Protein AF-A0A0K1EQZ9-F1 (afdb_monomer)

Nearest PDB structures (foldseek):
  7o40-assembly1_A  TM=5.890E-01  e=2.630E+00  Synechocystis sp. PCC 6803 substr. Kazusa
  6zvr-assembly1_C  TM=6.067E-01  e=4.120E+00  Nostoc punctiforme
  6zw4-assembly1_H  TM=6.096E-01  e=4.393E+00  Nostoc punctiforme
  6zw4-assembly1_T  TM=6.096E-01  e=4.393E+00  Nostoc punctiforme
  8qhv-assembly1_0  TM=4.572E-01  e=3.624E+00  Synechocystis sp. PCC 6803

Secondary structure (DSSP, 8-state):
--HHHHHHHHHHHHHHHHHHHHHHHHT-HHHHHHHHHHHHHHHHHHHHHHHHHHHHHHHHHHHHHHHHHHHTT---SHHHHHHHHHHHHHHHHHHHTT-

Sequence (99 aa):
MSTSEKIKGGLQEVGGKIKEGVGRVTKNERLRQEGIADQEEGQARQDVADAENAVQGNVNEIKGRVKSTVGAARNDNAQEAEGKLDELKGKIQKKVSNL

InterPro domains:
  IPR008462 CsbD-like domain [PF05532] (55-98)
  IPR036629 YjbJ superfamily [G3DSA:1.10.1470.10] (52-98)
  IPR036629 YjbJ superfamily [SSF69047] (4-55)
  IPR036629 YjbJ superfamily [SSF69047] (53-96)
  IPR050423 UPF0337 stress response protein [PTHR34977] (52-97)

Foldseek 3Di:
DDPVLLVQLVVLLVCLVVQLVVCVVVVPVVSNVSSVVSNVVSVVSNVVVVVVCVVVVVVCVVVVVVVVVVVVPDDDDVVVVVVVVVVVVVVVVVVVVVD

Radius of gyration: 21.48 Å; Cα contacts (8 Å, |Δi|>4): 65; chains: 1; bounding box: 39×49×40 Å

pLDDT: mean 72.61, std 15.73, range [45.44, 94.31]

Structure (mmCIF, N/CA/C/O backbone):
data_AF-A0A0K1EQZ9-F1
#
_entry.id   AF-A0A0K1EQZ9-F1
#
loop_
_atom_site.group_PDB
_atom_site.id
_atom_site.type_symbol
_atom_site.label_atom_id
_atom_site.label_alt_id
_atom_site.label_comp_id
_atom_site.label_asym_id
_atom_site.label_entity_id
_atom_site.label_seq_id
_atom_site.pdbx_PDB_ins_code
_atom_site.Cartn_x
_atom_site.Cartn_y
_atom_site.Cartn_z
_atom_site.occupancy
_atom_site.B_iso_or_equiv
_atom_site.auth_seq_id
_atom_site.auth_comp_id
_atom_site.auth_asym_id
_atom_site.auth_atom_id
_atom_site.pdbx_PDB_model_num
ATOM 1 N N . MET A 1 1 ? 14.324 3.488 -10.135 1.00 53.22 1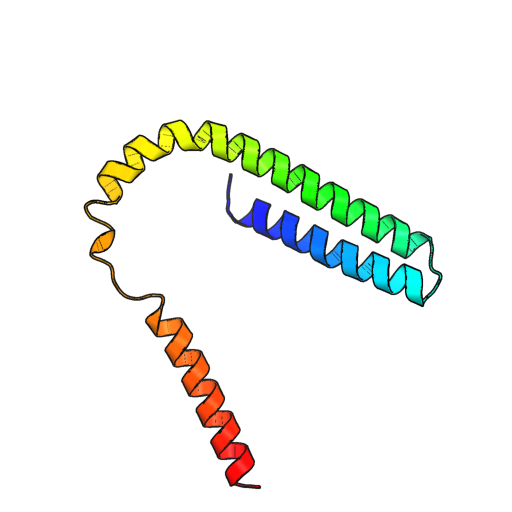 MET A N 1
ATOM 2 C CA . MET A 1 1 ? 13.922 3.338 -8.710 1.00 53.22 1 MET A CA 1
ATOM 3 C C . MET A 1 1 ? 13.824 1.864 -8.309 1.00 53.22 1 MET A C 1
ATOM 5 O O . MET A 1 1 ? 13.728 1.018 -9.189 1.00 53.22 1 MET A O 1
ATOM 9 N N . SER A 1 2 ? 13.867 1.546 -7.007 1.00 65.50 2 S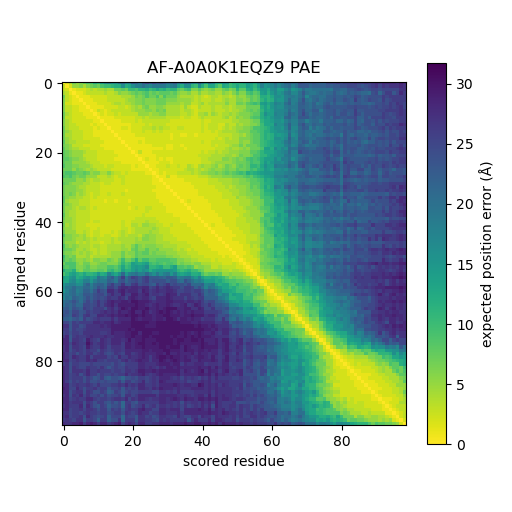ER A N 1
ATOM 10 C CA . SER A 1 2 ? 13.843 0.165 -6.478 1.00 65.50 2 SER A CA 1
ATOM 11 C C . SER A 1 2 ? 12.424 -0.341 -6.186 1.00 65.50 2 SER A C 1
ATOM 13 O O . SER A 1 2 ? 11.565 0.428 -5.765 1.00 65.50 2 SER A O 1
ATOM 15 N N . THR A 1 3 ? 12.201 -1.654 -6.311 1.00 72.88 3 THR A N 1
ATOM 16 C CA . THR A 1 3 ? 10.947 -2.376 -5.991 1.00 72.88 3 THR A CA 1
ATOM 17 C C . THR A 1 3 ? 10.346 -1.998 -4.629 1.00 72.88 3 THR A C 1
ATOM 19 O O . THR A 1 3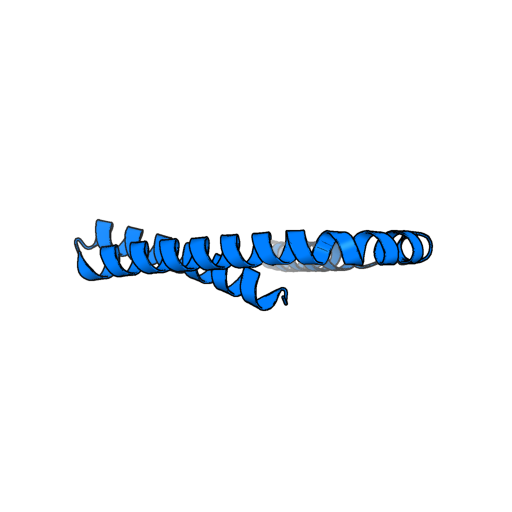 ? 9.130 -1.988 -4.468 1.00 72.88 3 THR A O 1
ATOM 22 N N . SER A 1 4 ? 11.188 -1.620 -3.664 1.00 73.94 4 SER A N 1
ATOM 23 C CA . SER A 1 4 ? 10.783 -1.160 -2.333 1.00 73.94 4 SER A CA 1
ATOM 24 C C . SER A 1 4 ? 9.874 0.074 -2.341 1.00 73.94 4 SER A C 1
ATOM 26 O O . SER A 1 4 ? 9.011 0.173 -1.478 1.00 73.94 4 SER A O 1
ATOM 28 N N . GLU A 1 5 ? 10.035 0.999 -3.293 1.00 74.56 5 GLU A N 1
ATOM 29 C CA . GLU A 1 5 ? 9.198 2.209 -3.399 1.00 74.56 5 GLU A CA 1
ATOM 30 C C . GLU A 1 5 ? 7.781 1.854 -3.874 1.00 74.56 5 GLU A C 1
ATOM 32 O O . GLU A 1 5 ? 6.803 2.294 -3.277 1.00 74.56 5 GLU A O 1
ATOM 37 N N . LYS A 1 6 ? 7.663 0.961 -4.870 1.00 75.94 6 LYS A N 1
ATOM 38 C CA . LYS A 1 6 ? 6.364 0.450 -5.346 1.00 75.94 6 LYS A CA 1
ATOM 39 C C . LYS A 1 6 ? 5.637 -0.357 -4.272 1.00 75.94 6 LYS A C 1
ATOM 41 O O . LYS A 1 6 ? 4.438 -0.195 -4.079 1.00 75.94 6 LYS A O 1
ATOM 46 N N . ILE A 1 7 ? 6.374 -1.197 -3.540 1.00 79.56 7 ILE A N 1
ATOM 47 C CA . ILE A 1 7 ? 5.823 -1.964 -2.414 1.00 79.56 7 ILE A CA 1
ATOM 48 C C . ILE A 1 7 ? 5.333 -1.020 -1.309 1.00 79.56 7 ILE A C 1
ATOM 50 O O . ILE A 1 7 ? 4.252 -1.232 -0.770 1.00 79.56 7 ILE A O 1
ATOM 54 N N . LYS A 1 8 ? 6.091 0.037 -0.983 1.00 79.25 8 LYS A N 1
ATOM 55 C CA . LYS A 1 8 ? 5.666 1.048 -0.004 1.00 79.25 8 LYS A CA 1
ATOM 56 C C . LYS A 1 8 ? 4.402 1.789 -0.445 1.00 79.25 8 LYS A C 1
ATOM 58 O O . LYS A 1 8 ? 3.511 1.936 0.384 1.00 79.25 8 LYS A O 1
ATOM 63 N N . GLY A 1 9 ? 4.308 2.194 -1.714 1.00 82.69 9 GLY A N 1
ATOM 64 C CA . GLY A 1 9 ? 3.107 2.836 -2.267 1.00 82.69 9 GLY A CA 1
ATOM 65 C C . GLY A 1 9 ? 1.871 1.940 -2.155 1.00 82.69 9 GLY A C 1
ATOM 66 O O . GLY A 1 9 ? 0.864 2.346 -1.580 1.00 82.69 9 GLY A O 1
ATOM 67 N N . GLY A 1 10 ? 1.987 0.673 -2.568 1.00 82.88 10 GLY A N 1
ATOM 68 C CA . GLY A 1 10 ? 0.892 -0.296 -2.444 1.00 82.88 10 GLY A CA 1
ATOM 69 C C . GLY A 1 10 ? 0.502 -0.602 -0.991 1.00 82.88 10 GLY A C 1
ATOM 70 O O . GLY A 1 10 ? -0.679 -0.750 -0.681 1.00 82.88 10 GLY A O 1
ATOM 71 N N . LEU A 1 11 ? 1.470 -0.659 -0.068 1.00 84.69 11 LEU A N 1
ATOM 72 C CA . LEU A 1 11 ? 1.190 -0.841 1.362 1.00 84.69 11 LEU A CA 1
ATOM 73 C C . LEU A 1 11 ? 0.478 0.373 1.978 1.00 84.69 11 LEU A C 1
ATOM 75 O O . LEU A 1 11 ? -0.418 0.178 2.800 1.00 84.69 11 LEU A O 1
ATOM 79 N N . GLN A 1 12 ? 0.850 1.597 1.590 1.00 86.88 12 GLN A N 1
ATOM 80 C CA . GLN A 1 12 ? 0.165 2.823 2.019 1.00 86.88 12 GLN A CA 1
ATOM 81 C C . GLN A 1 12 ? -1.274 2.868 1.496 1.00 86.88 12 GLN A C 1
ATOM 83 O O . GLN A 1 12 ? -2.187 3.121 2.278 1.00 86.88 12 GLN A O 1
ATOM 88 N N . GLU A 1 13 ? -1.504 2.496 0.234 1.00 84.81 13 GLU A N 1
ATOM 89 C CA . GLU A 1 13 ? -2.852 2.446 -0.341 1.00 84.81 13 GLU A CA 1
ATOM 90 C C . GLU A 1 13 ? -3.761 1.445 0.394 1.00 84.81 13 GLU A C 1
ATOM 92 O O . GLU A 1 13 ? -4.893 1.760 0.773 1.00 84.81 13 GLU A O 1
ATOM 97 N N . VAL A 1 14 ? -3.256 0.234 0.653 1.00 90.12 14 VAL A N 1
ATOM 98 C CA . VAL A 1 14 ? -3.999 -0.798 1.391 1.00 90.12 14 VAL A CA 1
ATOM 99 C C . VAL A 1 14 ? -4.257 -0.363 2.835 1.00 90.12 14 VAL A C 1
ATOM 101 O O . VAL A 1 14 ? -5.382 -0.491 3.324 1.00 90.12 14 VAL A O 1
ATOM 104 N N . GLY A 1 15 ? -3.243 0.178 3.516 1.00 87.19 15 GLY A N 1
ATOM 105 C CA . GLY A 1 15 ? -3.379 0.700 4.876 1.00 87.19 15 GLY A CA 1
ATOM 106 C C . GLY A 1 15 ? -4.415 1.821 4.961 1.00 87.19 15 GLY A C 1
ATOM 107 O O . GLY A 1 15 ? -5.256 1.819 5.864 1.00 87.19 15 GLY A O 1
ATOM 108 N N . GLY A 1 16 ? -4.417 2.718 3.977 1.00 90.06 16 GLY A N 1
ATOM 109 C CA . GLY A 1 16 ? -5.374 3.806 3.875 1.00 90.06 16 GLY A CA 1
ATOM 110 C C . GLY A 1 16 ? -6.813 3.321 3.680 1.00 90.06 16 GLY A C 1
ATOM 111 O O . GLY A 1 16 ? -7.711 3.767 4.394 1.00 90.06 16 GLY A O 1
ATOM 112 N N . LYS A 1 17 ? -7.049 2.330 2.807 1.00 89.12 17 LYS A N 1
ATOM 113 C CA . LYS A 1 17 ? -8.379 1.701 2.623 1.00 89.12 17 LYS A CA 1
ATOM 114 C C . LYS A 1 17 ? -8.910 1.075 3.908 1.00 89.12 17 LYS A C 1
ATOM 116 O O . LYS A 1 17 ? -10.096 1.196 4.221 1.00 89.12 17 LYS A O 1
ATOM 121 N N . ILE A 1 18 ? -8.031 0.432 4.676 1.00 90.12 18 ILE A N 1
ATOM 122 C CA . ILE A 1 18 ? -8.390 -0.155 5.971 1.00 90.12 18 ILE A CA 1
ATOM 123 C C . ILE A 1 18 ? -8.773 0.947 6.967 1.00 90.12 18 ILE A C 1
ATOM 125 O O . ILE A 1 18 ? -9.844 0.863 7.571 1.00 90.12 18 ILE A O 1
ATOM 129 N N . LYS A 1 19 ? -7.951 1.995 7.117 1.00 89.56 19 LYS A N 1
ATOM 130 C CA . LYS A 1 19 ? -8.246 3.135 8.006 1.00 89.56 19 LYS A CA 1
ATOM 131 C C . LYS A 1 19 ? -9.543 3.839 7.621 1.00 89.56 19 LYS A C 1
ATOM 133 O O . LYS A 1 19 ? -10.350 4.157 8.491 1.00 89.56 19 LYS A O 1
ATOM 138 N N . GLU A 1 20 ? -9.790 4.005 6.327 1.00 88.62 20 GLU A N 1
ATOM 139 C CA . GLU A 1 20 ? -11.027 4.586 5.829 1.00 88.62 20 GLU A CA 1
ATOM 140 C C . GLU A 1 20 ? -12.247 3.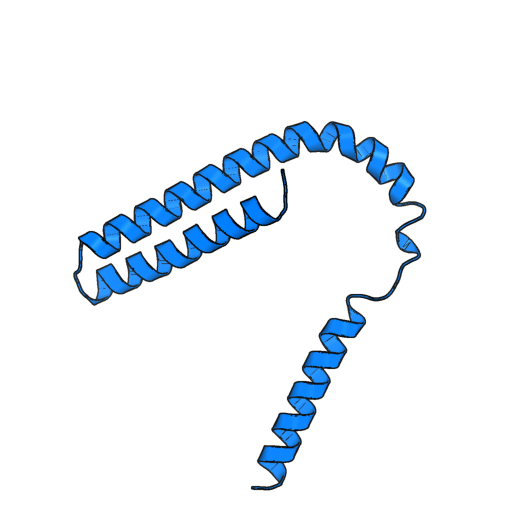734 6.199 1.00 88.62 20 GLU A C 1
ATOM 142 O O . GLU A 1 20 ? -13.227 4.249 6.745 1.00 88.62 20 GLU A O 1
ATOM 147 N N . GLY A 1 21 ? -12.178 2.422 5.956 1.00 91.19 21 GLY A N 1
ATOM 148 C CA . GLY A 1 21 ? -13.242 1.480 6.296 1.00 91.19 21 GLY A CA 1
ATOM 149 C C . GLY A 1 21 ? -13.539 1.453 7.795 1.00 91.19 21 GLY A C 1
ATOM 150 O O . GLY A 1 21 ? -14.697 1.567 8.201 1.00 91.19 21 GLY A O 1
ATOM 151 N N . VAL A 1 22 ? -12.497 1.384 8.627 1.00 88.50 22 VAL A N 1
ATOM 152 C CA . VAL A 1 22 ? -12.636 1.431 10.089 1.00 88.50 22 VAL A CA 1
ATOM 153 C C . VAL A 1 22 ? -13.207 2.779 10.534 1.00 88.50 22 VAL A C 1
ATOM 155 O O . VAL A 1 22 ? -14.105 2.808 11.376 1.00 88.50 22 VAL A O 1
ATOM 158 N N . GLY A 1 23 ? -12.764 3.890 9.940 1.00 89.44 23 GLY A N 1
ATOM 159 C CA . GLY A 1 23 ? -13.275 5.231 10.221 1.00 89.44 23 GLY A CA 1
ATOM 160 C C . GLY A 1 23 ? -14.763 5.364 9.904 1.00 89.44 23 GLY A C 1
ATOM 161 O O . GLY A 1 23 ? -15.522 5.871 10.727 1.00 89.44 23 GLY A O 1
ATOM 162 N N . ARG A 1 24 ? -15.219 4.816 8.770 1.00 88.56 24 ARG A N 1
ATOM 163 C CA . ARG A 1 24 ? -16.646 4.775 8.406 1.00 88.56 24 ARG A CA 1
ATOM 164 C C . ARG A 1 24 ? -17.471 3.951 9.400 1.00 88.56 24 ARG A C 1
ATOM 166 O O . ARG A 1 24 ? -18.511 4.421 9.856 1.00 88.56 24 ARG A O 1
ATOM 173 N N . VAL A 1 25 ? -17.010 2.750 9.761 1.00 93.75 25 VAL A N 1
ATOM 174 C CA . VAL A 1 25 ? -17.732 1.841 10.677 1.00 93.75 25 VAL A CA 1
ATOM 175 C C . VAL A 1 25 ? -17.812 2.414 12.092 1.00 93.75 25 VAL A C 1
ATOM 177 O O . VAL A 1 25 ? -18.854 2.334 12.739 1.00 93.75 25 VAL A O 1
ATOM 180 N N . THR A 1 26 ? -16.729 3.027 12.565 1.00 89.69 26 THR A N 1
ATOM 181 C CA . THR A 1 26 ? -16.642 3.607 13.915 1.00 89.69 26 THR A CA 1
ATOM 182 C C . THR A 1 26 ? -17.127 5.057 13.992 1.00 89.69 26 THR A C 1
ATOM 184 O O . THR A 1 26 ? -17.127 5.634 15.076 1.00 89.69 26 THR A O 1
ATOM 187 N N . LYS A 1 27 ? -17.547 5.653 12.863 1.00 94.31 27 LYS A N 1
ATOM 188 C CA . LYS A 1 27 ? -17.861 7.089 12.719 1.00 94.31 27 LYS A CA 1
ATOM 189 C C . LYS A 1 27 ? -16.720 8.007 13.186 1.00 94.31 27 LYS A C 1
ATOM 191 O O . LYS A 1 27 ? -16.954 9.092 13.714 1.00 94.31 27 LYS A O 1
ATOM 196 N N . ASN A 1 28 ? -15.478 7.569 12.997 1.00 91.88 28 ASN A N 1
ATOM 197 C CA . ASN A 1 28 ? -14.285 8.340 13.311 1.00 91.88 28 ASN A CA 1
ATOM 198 C C . ASN A 1 28 ? -13.795 9.077 12.057 1.00 91.88 28 ASN A C 1
ATOM 200 O O . ASN A 1 28 ? -13.082 8.518 11.221 1.00 91.88 28 ASN A O 1
ATOM 204 N N . GLU A 1 29 ? -14.185 10.349 11.942 1.00 92.62 29 GLU A N 1
ATOM 205 C CA . GLU A 1 29 ? -13.869 11.195 10.784 1.00 92.62 29 GLU A CA 1
ATOM 206 C C . GLU A 1 29 ? -12.359 11.397 10.599 1.00 92.62 29 GLU A C 1
ATOM 208 O O . GLU A 1 29 ? -11.875 11.459 9.472 1.00 92.62 29 GLU A O 1
ATOM 213 N N . ARG A 1 30 ? -11.596 11.434 11.699 1.00 93.50 30 ARG A N 1
ATOM 214 C CA . ARG A 1 30 ? -10.136 11.573 11.658 1.00 93.50 30 ARG A CA 1
ATOM 215 C C . ARG A 1 30 ? -9.494 10.366 10.984 1.00 93.50 30 ARG A C 1
ATOM 217 O O . ARG A 1 30 ? -8.724 10.527 10.046 1.00 93.50 30 ARG A O 1
ATOM 224 N N . LEU A 1 31 ? -9.867 9.164 11.427 1.00 92.88 31 LEU A N 1
ATOM 225 C CA . LEU A 1 31 ? -9.338 7.916 10.875 1.00 92.88 31 LEU A CA 1
ATOM 226 C C . LEU A 1 31 ? -9.721 7.755 9.397 1.00 92.88 31 LEU A C 1
ATOM 228 O O . LEU A 1 31 ? -8.931 7.265 8.592 1.00 92.88 31 LEU A O 1
ATOM 232 N N . ARG A 1 32 ? -10.926 8.212 9.035 1.00 90.94 32 ARG A N 1
ATOM 233 C CA . ARG A 1 32 ? -11.383 8.243 7.648 1.00 90.94 32 ARG A CA 1
ATOM 234 C C . ARG A 1 32 ? -10.511 9.154 6.785 1.00 90.94 32 ARG A C 1
ATOM 236 O O . ARG A 1 32 ? -10.066 8.722 5.728 1.00 90.94 32 ARG A O 1
ATOM 243 N N . GLN A 1 33 ? -10.261 10.382 7.235 1.00 94.06 33 GLN A N 1
ATOM 244 C CA . GLN A 1 33 ? -9.434 11.341 6.500 1.00 94.06 33 GLN A CA 1
ATOM 245 C C . GLN A 1 33 ? -7.977 10.887 6.387 1.00 94.06 33 GLN A C 1
ATOM 247 O O . GLN A 1 33 ? -7.412 10.964 5.302 1.00 94.06 33 GLN A O 1
ATOM 252 N N . GLU A 1 34 ? -7.397 10.347 7.462 1.00 88.19 34 GLU A N 1
ATOM 253 C CA . GLU A 1 34 ? -6.058 9.743 7.423 1.00 88.19 34 GLU A CA 1
ATOM 254 C C . GLU A 1 34 ? -5.992 8.600 6.402 1.00 88.19 34 GLU A C 1
ATOM 256 O O . GLU A 1 34 ? -5.029 8.495 5.651 1.00 88.19 34 GLU A O 1
ATOM 261 N N . GLY A 1 35 ? -7.038 7.772 6.323 1.00 91.38 35 GLY A N 1
ATOM 262 C CA . GLY A 1 35 ? -7.109 6.690 5.347 1.00 91.38 35 GLY A CA 1
ATOM 263 C C . GLY A 1 35 ? -7.201 7.150 3.891 1.00 91.38 35 GLY A C 1
ATOM 264 O O . GLY A 1 35 ? -6.638 6.502 3.012 1.00 91.38 35 GLY A O 1
ATOM 265 N N . ILE A 1 36 ? -7.888 8.263 3.629 1.00 91.56 36 ILE A N 1
ATOM 266 C CA . ILE A 1 36 ? -7.962 8.871 2.291 1.00 91.56 36 ILE A CA 1
ATOM 267 C C . ILE A 1 36 ? -6.609 9.490 1.919 1.00 91.56 36 ILE A C 1
ATOM 269 O O . ILE A 1 36 ? -6.110 9.240 0.827 1.00 91.56 36 ILE A O 1
ATOM 273 N N . ALA A 1 37 ? -5.981 10.218 2.845 1.00 93.44 37 ALA A N 1
ATOM 274 C CA . ALA A 1 37 ? -4.671 10.824 2.623 1.00 93.44 37 ALA A CA 1
ATOM 275 C C . ALA A 1 37 ? -3.585 9.773 2.326 1.00 93.44 37 ALA A C 1
ATOM 277 O O . ALA A 1 37 ? -2.819 9.935 1.379 1.00 93.44 37 ALA A O 1
ATOM 278 N N . ASP A 1 38 ? -3.562 8.662 3.072 1.00 90.25 38 ASP A N 1
ATOM 279 C CA . ASP A 1 38 ? -2.614 7.562 2.844 1.00 90.25 38 ASP A CA 1
ATOM 280 C C . ASP A 1 38 ? -2.815 6.893 1.465 1.00 90.25 38 ASP A C 1
ATOM 282 O O . ASP A 1 38 ? -1.847 6.465 0.832 1.00 90.25 38 ASP A O 1
ATOM 286 N N . GLN A 1 39 ? -4.062 6.808 0.976 1.00 89.44 39 GLN A N 1
ATOM 287 C CA . GLN A 1 39 ? -4.363 6.299 -0.370 1.00 89.44 39 GLN A CA 1
ATOM 288 C C . GLN A 1 39 ? -3.848 7.236 -1.463 1.00 89.44 39 GLN A C 1
ATOM 290 O O . GLN A 1 39 ? -3.208 6.774 -2.408 1.00 89.44 39 GLN A O 1
ATOM 295 N N . GLU A 1 40 ? -4.112 8.537 -1.332 1.00 92.62 40 GLU A N 1
ATOM 296 C CA . GLU A 1 40 ? -3.660 9.547 -2.292 1.00 92.62 40 GLU A CA 1
ATOM 297 C C . GLU A 1 40 ? -2.131 9.637 -2.338 1.00 92.62 40 GLU A C 1
ATOM 299 O O . GLU A 1 40 ? -1.548 9.684 -3.422 1.00 92.62 40 GLU A O 1
ATOM 304 N N . GLU A 1 41 ? -1.462 9.592 -1.182 1.00 87.38 41 GLU A N 1
ATOM 305 C CA . GLU A 1 41 ? 0.000 9.587 -1.120 1.00 87.38 41 GLU A CA 1
ATOM 306 C C . GLU A 1 41 ? 0.584 8.334 -1.793 1.00 87.38 41 GLU A C 1
ATOM 308 O O . GLU A 1 41 ? 1.542 8.432 -2.567 1.00 87.38 41 GLU A O 1
ATOM 313 N N . GLY A 1 42 ? -0.017 7.165 -1.545 1.00 86.44 42 GLY A N 1
ATOM 314 C CA . GLY A 1 42 ? 0.372 5.909 -2.182 1.00 86.44 42 GLY A CA 1
ATOM 315 C C . GLY A 1 42 ? 0.250 5.962 -3.707 1.00 86.44 42 GLY A C 1
ATOM 316 O O . GLY A 1 42 ? 1.202 5.602 -4.404 1.00 86.44 42 GLY A O 1
ATOM 317 N N . GLN A 1 43 ? -0.873 6.478 -4.221 1.00 86.00 43 GLN A N 1
ATOM 318 C CA . GLN A 1 43 ? -1.107 6.647 -5.661 1.00 86.00 43 GLN A CA 1
ATOM 319 C C . GLN A 1 43 ? -0.129 7.639 -6.289 1.00 86.00 43 GLN A C 1
ATOM 321 O O . GLN A 1 43 ? 0.518 7.309 -7.279 1.00 86.00 43 GLN A O 1
ATOM 326 N N . ALA A 1 44 ? 0.064 8.810 -5.679 1.00 88.62 44 ALA A N 1
ATOM 327 C CA . ALA A 1 44 ? 0.993 9.812 -6.194 1.00 88.62 44 ALA A CA 1
ATOM 328 C C . ALA A 1 44 ? 2.431 9.273 -6.275 1.00 88.62 44 ALA A C 1
ATOM 330 O O . ALA A 1 44 ? 3.137 9.495 -7.261 1.00 88.62 44 ALA A O 1
ATOM 331 N N . ARG A 1 45 ? 2.875 8.518 -5.261 1.00 81.94 45 ARG A N 1
ATOM 332 C CA . ARG A 1 45 ? 4.187 7.853 -5.276 1.00 81.94 45 ARG A CA 1
ATOM 333 C C . ARG A 1 45 ? 4.282 6.802 -6.376 1.00 81.94 45 ARG A C 1
ATOM 335 O O . ARG A 1 45 ? 5.342 6.662 -6.984 1.00 81.94 45 ARG A O 1
ATOM 342 N N . GLN A 1 46 ? 3.205 6.064 -6.624 1.00 82.81 46 GLN A N 1
ATOM 343 C CA . GLN A 1 46 ? 3.161 5.047 -7.666 1.00 82.81 46 GLN A CA 1
ATOM 344 C C . GLN A 1 46 ? 3.211 5.672 -9.066 1.00 82.81 46 GLN A C 1
ATOM 346 O O . GL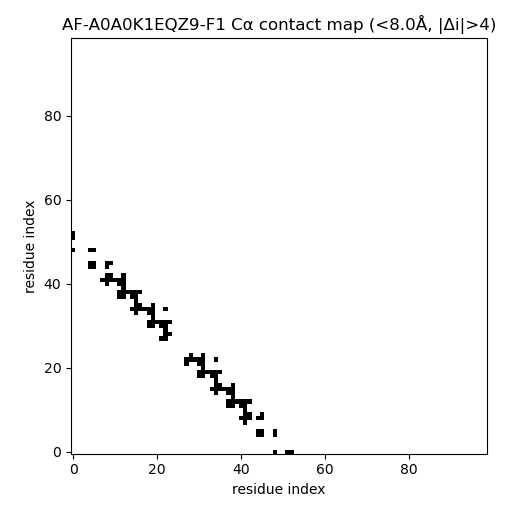N A 1 46 ? 4.026 5.236 -9.875 1.00 82.81 46 GLN A O 1
ATOM 351 N N . ASP A 1 47 ? 2.466 6.752 -9.301 1.00 83.88 47 ASP A N 1
ATOM 352 C CA . ASP A 1 47 ? 2.478 7.504 -10.560 1.00 83.88 47 ASP A CA 1
ATOM 353 C C . ASP A 1 47 ? 3.857 8.104 -10.854 1.00 83.88 47 ASP A C 1
ATOM 355 O O . ASP A 1 47 ? 4.378 7.977 -11.965 1.00 83.88 47 ASP A O 1
ATOM 359 N N . VAL A 1 48 ? 4.498 8.708 -9.846 1.00 83.94 48 VAL A N 1
ATOM 360 C CA . VAL A 1 48 ? 5.873 9.217 -9.969 1.00 83.94 48 VAL A CA 1
ATOM 361 C C . VAL A 1 48 ? 6.841 8.074 -10.266 1.00 83.94 48 VAL A C 1
ATOM 363 O O . VAL A 1 48 ? 7.665 8.178 -11.177 1.00 83.94 48 VAL A O 1
ATOM 366 N N . ALA A 1 49 ? 6.728 6.958 -9.543 1.00 76.38 49 ALA A N 1
ATOM 367 C CA . ALA A 1 49 ? 7.576 5.798 -9.773 1.00 76.38 49 ALA A CA 1
ATOM 368 C C . ALA A 1 49 ? 7.372 5.205 -11.176 1.00 76.38 49 ALA A C 1
ATOM 370 O O . ALA A 1 49 ? 8.338 4.758 -11.797 1.00 76.38 49 ALA A O 1
ATOM 371 N N . ASP A 1 50 ? 6.148 5.176 -11.695 1.00 78.00 50 ASP A N 1
ATOM 372 C CA . ASP A 1 50 ? 5.845 4.661 -13.028 1.00 78.00 50 ASP A CA 1
ATOM 373 C C . ASP A 1 50 ? 6.330 5.612 -14.131 1.00 78.00 50 ASP A C 1
ATOM 375 O O . ASP A 1 50 ? 6.939 5.147 -15.099 1.00 78.00 50 ASP A O 1
ATOM 379 N N . ALA A 1 51 ? 6.207 6.930 -13.943 1.00 78.88 51 ALA A N 1
ATOM 380 C CA . ALA A 1 51 ? 6.784 7.930 -14.840 1.00 78.88 51 ALA A CA 1
ATOM 381 C C . ALA A 1 51 ? 8.318 7.825 -14.911 1.00 78.88 51 ALA A C 1
ATOM 383 O O . A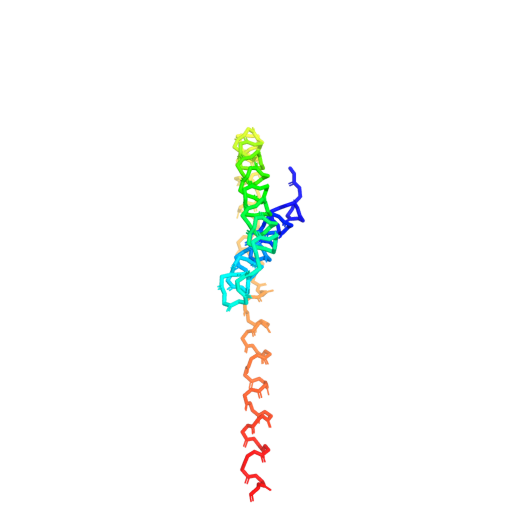LA A 1 51 ? 8.896 7.797 -16.002 1.00 78.88 51 ALA A O 1
ATOM 384 N N . GLU A 1 52 ? 8.997 7.682 -13.769 1.00 71.12 52 GLU A N 1
ATOM 385 C CA . GLU A 1 52 ? 10.445 7.464 -13.752 1.00 71.12 52 GLU A CA 1
ATOM 386 C C . GLU A 1 52 ? 10.852 6.135 -14.397 1.00 71.12 52 GLU A C 1
ATOM 388 O O . GLU A 1 52 ? 11.868 6.065 -15.095 1.00 71.12 52 GLU A O 1
ATOM 393 N N . ASN A 1 53 ? 10.066 5.073 -14.196 1.00 68.31 53 ASN A N 1
ATOM 394 C CA . ASN A 1 53 ? 10.314 3.792 -14.852 1.00 68.31 53 ASN A CA 1
ATOM 395 C C . ASN A 1 53 ? 10.122 3.876 -16.367 1.00 68.31 53 ASN A C 1
ATOM 397 O O . ASN A 1 53 ? 10.889 3.239 -17.081 1.00 68.31 53 ASN A O 1
ATOM 401 N N . ALA A 1 54 ? 9.168 4.661 -16.873 1.00 67.38 54 ALA A N 1
ATOM 402 C CA . ALA A 1 54 ? 8.998 4.870 -18.311 1.00 67.38 54 ALA A CA 1
ATOM 403 C C . ALA A 1 54 ? 10.220 5.577 -18.927 1.00 67.38 54 ALA A C 1
ATOM 405 O O . ALA A 1 54 ? 10.712 5.173 -19.981 1.00 67.38 54 ALA A O 1
ATOM 406 N N . VAL A 1 55 ? 10.781 6.568 -18.226 1.00 65.00 55 VAL A N 1
ATOM 407 C CA . VAL A 1 55 ? 12.001 7.271 -18.654 1.00 65.00 55 VAL A CA 1
ATOM 408 C C . VAL A 1 55 ? 13.236 6.358 -18.585 1.00 65.00 55 VAL A C 1
ATOM 410 O O . VAL A 1 55 ? 14.047 6.346 -19.511 1.00 65.00 55 VAL A O 1
ATOM 413 N N . GLN A 1 56 ? 13.377 5.544 -17.530 1.00 60.25 56 GLN A N 1
ATOM 414 C CA . GLN A 1 56 ? 14.473 4.567 -17.405 1.00 60.25 56 GLN A CA 1
ATOM 415 C C . GLN A 1 56 ? 14.303 3.339 -18.325 1.00 60.25 56 GLN A C 1
ATOM 417 O O . GLN A 1 56 ? 15.293 2.710 -18.712 1.00 60.25 56 GLN A O 1
ATOM 422 N N . GLY A 1 57 ? 13.067 2.997 -18.696 1.00 57.78 57 GLY A N 1
ATOM 423 C CA . GLY A 1 57 ? 12.697 1.826 -19.493 1.00 57.78 57 GLY A CA 1
ATOM 424 C C . GLY A 1 57 ? 13.308 1.837 -20.891 1.00 57.78 57 GLY A C 1
ATOM 425 O O . GLY A 1 57 ? 13.852 0.820 -21.322 1.00 57.78 57 GLY A O 1
ATOM 426 N N . ASN A 1 58 ? 13.369 3.009 -21.529 1.00 54.28 58 ASN A N 1
ATOM 427 C CA . ASN A 1 58 ? 13.962 3.165 -22.862 1.00 54.28 58 ASN A CA 1
ATOM 428 C C . ASN A 1 58 ? 15.475 2.867 -22.900 1.00 54.28 58 ASN A C 1
ATOM 430 O O . ASN A 1 58 ? 15.996 2.428 -23.923 1.00 54.28 58 ASN A O 1
ATOM 434 N N . VAL A 1 59 ? 16.197 3.043 -21.786 1.00 52.53 59 VAL A N 1
ATOM 435 C CA . VAL A 1 59 ? 17.632 2.701 -21.692 1.00 52.53 59 VAL A CA 1
ATOM 436 C C . VAL A 1 59 ? 17.831 1.211 -21.378 1.00 52.53 59 VAL A C 1
ATOM 438 O O . VAL A 1 59 ? 18.789 0.586 -21.843 1.00 52.53 59 VAL A O 1
ATOM 441 N N . ASN A 1 60 ? 16.914 0.608 -20.617 1.00 52.97 60 ASN A N 1
ATOM 442 C CA . ASN A 1 60 ? 17.002 -0.793 -20.202 1.00 52.97 60 ASN A CA 1
ATOM 443 C C . ASN A 1 60 ? 16.523 -1.791 -21.265 1.00 52.97 60 ASN A C 1
ATOM 445 O O . ASN A 1 60 ? 16.969 -2.938 -21.234 1.00 52.97 60 ASN A O 1
ATOM 449 N N . GLU A 1 61 ? 15.695 -1.390 -22.231 1.00 55.31 61 GLU A N 1
ATOM 450 C CA . GLU A 1 61 ? 15.197 -2.284 -23.287 1.00 55.31 61 GLU A CA 1
ATOM 451 C C . GLU A 1 61 ? 16.325 -2.809 -24.207 1.00 55.31 61 GLU A C 1
ATOM 453 O O . GLU A 1 61 ? 16.322 -3.972 -24.622 1.00 55.31 61 GLU A O 1
ATOM 458 N N . ILE A 1 62 ? 17.373 -2.004 -24.433 1.00 52.28 62 ILE A N 1
ATOM 459 C CA . ILE A 1 62 ? 18.582 -2.412 -25.178 1.00 52.28 62 ILE A CA 1
ATOM 460 C C . ILE A 1 62 ? 19.431 -3.405 -24.365 1.00 52.28 62 ILE A C 1
ATOM 462 O O . ILE A 1 62 ? 19.931 -4.391 -24.909 1.00 52.28 62 ILE A O 1
ATOM 466 N N . LYS A 1 63 ? 19.542 -3.213 -23.042 1.00 50.84 63 LYS A N 1
ATOM 467 C CA . LYS A 1 63 ? 20.213 -4.167 -22.135 1.00 50.84 63 LYS A CA 1
ATOM 468 C C . LYS A 1 63 ? 19.409 -5.466 -21.970 1.00 50.84 63 LYS A C 1
ATOM 470 O O . LYS A 1 63 ? 19.991 -6.543 -21.834 1.00 50.84 63 LYS A O 1
ATOM 475 N N . GLY A 1 64 ? 18.079 -5.372 -22.012 1.00 52.19 64 GLY A N 1
ATOM 476 C CA . GLY A 1 64 ? 17.134 -6.480 -21.872 1.00 52.19 64 GLY A CA 1
ATOM 477 C C . GLY A 1 64 ? 17.141 -7.451 -23.051 1.00 52.19 64 GLY A C 1
ATOM 478 O O . GLY A 1 64 ? 17.031 -8.659 -22.834 1.00 52.19 64 GLY A O 1
ATOM 479 N N . ARG A 1 65 ? 17.366 -6.969 -24.282 1.00 54.03 65 ARG A N 1
ATOM 480 C CA . ARG A 1 65 ? 17.507 -7.849 -25.457 1.00 54.03 65 ARG A CA 1
ATOM 481 C C . ARG A 1 65 ? 18.768 -8.715 -25.421 1.00 54.03 65 ARG A C 1
ATOM 483 O O . ARG A 1 65 ? 18.700 -9.870 -25.817 1.00 54.03 65 ARG A O 1
ATOM 490 N N . VAL A 1 66 ? 19.878 -8.222 -24.868 1.00 52.81 66 VAL A N 1
ATOM 491 C CA . VAL A 1 66 ? 21.108 -9.027 -24.700 1.00 52.81 66 VAL A CA 1
ATOM 492 C C . VAL A 1 66 ? 20.982 -10.013 -23.529 1.00 52.81 66 VAL A C 1
ATOM 494 O O . VAL A 1 66 ? 21.499 -11.126 -23.591 1.00 52.81 66 VAL A O 1
ATOM 497 N N . LYS A 1 67 ? 20.246 -9.646 -22.469 1.00 49.22 67 LYS A N 1
ATOM 498 C CA . LYS A 1 67 ? 20.020 -10.510 -21.297 1.00 49.22 67 LYS A CA 1
ATOM 499 C C . LYS A 1 67 ? 18.950 -11.589 -21.535 1.00 49.22 67 LYS A C 1
ATOM 501 O O . LYS A 1 67 ? 19.039 -12.654 -20.930 1.00 49.22 67 LYS A O 1
ATOM 506 N N . SER A 1 68 ? 17.982 -11.357 -22.427 1.00 47.19 68 SER A N 1
ATOM 507 C CA . SER A 1 68 ? 16.921 -12.333 -22.747 1.00 47.19 68 SER A CA 1
ATOM 508 C C . SER A 1 68 ? 17.444 -13.579 -23.457 1.00 47.19 68 SER A C 1
ATOM 510 O O . SER A 1 68 ? 16.953 -14.672 -23.192 1.00 47.19 68 SER A O 1
ATOM 512 N N . THR A 1 69 ? 18.498 -13.460 -24.268 1.00 47.25 69 THR A N 1
ATOM 513 C CA . THR A 1 69 ? 19.088 -14.614 -24.969 1.00 47.25 69 THR A CA 1
ATOM 514 C C . THR A 1 69 ? 19.861 -15.555 -24.030 1.00 47.25 69 THR A C 1
ATOM 516 O O . THR A 1 69 ? 20.124 -16.695 -24.392 1.00 47.25 69 THR A O 1
ATOM 519 N N . VAL A 1 70 ? 20.189 -15.118 -22.805 1.00 49.50 70 VAL A N 1
ATOM 520 C CA . VAL A 1 70 ? 20.884 -15.933 -21.784 1.00 49.50 70 VAL A CA 1
ATOM 521 C C . VAL A 1 70 ? 19.982 -16.256 -20.576 1.00 49.50 70 VAL A C 1
ATOM 523 O O . VAL A 1 70 ? 20.178 -17.267 -19.908 1.00 49.50 70 VAL A O 1
ATOM 526 N N . GLY A 1 71 ? 18.963 -15.438 -20.289 1.00 45.44 71 GLY A N 1
ATOM 527 C CA . GLY A 1 71 ? 18.085 -15.579 -19.118 1.00 45.44 71 GLY A CA 1
ATOM 528 C C . GLY A 1 71 ? 16.959 -16.612 -19.244 1.00 45.44 71 GLY A C 1
ATOM 529 O O . GLY A 1 71 ? 16.523 -17.137 -18.225 1.00 45.44 71 GLY A O 1
ATOM 530 N N . ALA A 1 72 ? 16.525 -16.962 -20.460 1.00 47.97 72 ALA A N 1
ATOM 531 C CA . ALA A 1 72 ? 15.488 -17.982 -20.675 1.00 47.97 72 ALA A CA 1
ATOM 532 C C . ALA A 1 72 ? 15.944 -19.418 -20.322 1.00 47.97 72 ALA A C 1
ATOM 534 O O . ALA A 1 72 ? 15.126 -20.331 -20.281 1.00 47.97 72 ALA A O 1
ATOM 535 N N . ALA A 1 73 ? 17.235 -19.618 -20.031 1.00 51.0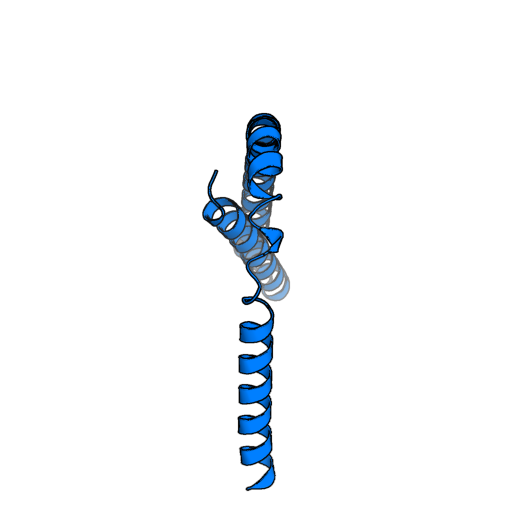9 73 ALA A N 1
ATOM 536 C CA . ALA A 1 73 ? 17.810 -20.911 -19.658 1.00 51.09 73 ALA A CA 1
ATOM 537 C C . ALA A 1 73 ? 17.889 -21.161 -18.135 1.00 51.09 73 ALA A C 1
ATOM 539 O O . ALA A 1 73 ? 18.320 -22.237 -17.725 1.00 51.09 73 ALA A O 1
ATOM 540 N N . ARG A 1 74 ? 17.483 -20.209 -17.276 1.00 50.06 74 ARG A N 1
ATOM 541 C CA . ARG A 1 74 ? 17.462 -20.391 -15.810 1.00 50.06 74 ARG A CA 1
ATOM 542 C C . ARG A 1 74 ? 16.035 -20.625 -15.308 1.00 50.06 74 ARG A C 1
ATOM 544 O O . ARG A 1 74 ? 15.372 -19.740 -14.779 1.00 50.06 74 ARG A O 1
ATOM 551 N N . ASN A 1 75 ? 15.593 -21.849 -15.555 1.00 51.09 75 ASN A N 1
ATOM 552 C CA . ASN A 1 75 ? 14.507 -22.537 -14.869 1.00 51.09 75 ASN A CA 1
ATOM 553 C C . ASN A 1 75 ? 14.719 -22.521 -13.328 1.00 51.09 75 ASN A C 1
ATOM 555 O O . ASN A 1 75 ? 15.862 -22.410 -12.891 1.00 51.09 75 ASN A O 1
ATOM 559 N N . ASP A 1 76 ? 13.637 -22.673 -12.554 1.00 53.12 76 ASP A N 1
ATOM 560 C CA . ASP A 1 76 ? 13.535 -22.776 -11.076 1.00 53.12 76 ASP A CA 1
ATOM 561 C C . ASP A 1 76 ? 13.385 -21.498 -10.228 1.00 53.12 76 ASP A C 1
ATOM 563 O O . ASP A 1 76 ? 14.285 -21.063 -9.517 1.00 53.12 76 ASP A O 1
ATOM 567 N N . ASN A 1 77 ? 12.160 -20.962 -10.196 1.00 52.94 77 ASN A N 1
ATOM 568 C CA . ASN A 1 77 ? 11.641 -20.258 -9.006 1.00 52.94 77 ASN A CA 1
ATOM 569 C C . ASN A 1 77 ? 10.121 -20.452 -8.827 1.00 52.94 77 ASN A C 1
ATOM 571 O O . ASN A 1 77 ? 9.610 -20.376 -7.714 1.00 52.94 77 ASN A O 1
ATOM 575 N N . ALA A 1 78 ? 9.389 -20.764 -9.905 1.00 48.50 78 ALA A N 1
ATOM 576 C CA . ALA A 1 78 ? 7.965 -21.097 -9.828 1.00 48.50 78 ALA A CA 1
ATOM 577 C C . ALA A 1 78 ? 7.709 -22.452 -9.131 1.00 48.50 78 ALA A C 1
ATOM 579 O O . ALA A 1 78 ? 6.784 -22.554 -8.328 1.00 48.50 78 ALA A O 1
ATOM 580 N N . GLN A 1 79 ? 8.579 -23.452 -9.338 1.00 53.97 79 GLN A N 1
ATOM 581 C CA . GLN A 1 79 ? 8.445 -24.777 -8.712 1.00 53.97 79 GLN A CA 1
ATOM 582 C C . GLN A 1 79 ? 8.678 -24.774 -7.190 1.00 53.97 79 GLN A C 1
ATOM 584 O O . GLN A 1 79 ? 8.134 -25.623 -6.485 1.00 53.97 79 GLN A O 1
ATOM 589 N N . GLU A 1 80 ? 9.438 -23.816 -6.647 1.00 55.31 80 GLU A N 1
ATOM 590 C CA . GLU A 1 80 ? 9.700 -23.758 -5.199 1.00 55.31 80 GLU A CA 1
ATOM 591 C C . GLU A 1 80 ? 8.504 -23.187 -4.410 1.00 55.31 80 GLU A C 1
ATOM 593 O O . GLU A 1 80 ? 8.276 -23.552 -3.253 1.00 55.31 80 GLU A O 1
ATOM 598 N N . ALA A 1 81 ? 7.708 -22.314 -5.037 1.00 56.69 81 ALA A N 1
ATOM 599 C CA . ALA A 1 81 ? 6.508 -21.740 -4.429 1.00 56.69 81 ALA A CA 1
ATOM 600 C C . ALA A 1 81 ? 5.353 -22.754 -4.369 1.00 56.69 81 ALA A C 1
ATOM 602 O O . ALA A 1 81 ? 4.670 -22.849 -3.347 1.00 56.69 81 ALA A O 1
ATOM 603 N N . GLU A 1 82 ? 5.174 -23.550 -5.427 1.00 55.62 82 GLU A N 1
ATOM 604 C CA . GLU A 1 82 ? 4.177 -24.626 -5.458 1.00 55.62 82 GLU A CA 1
ATOM 605 C C . GLU A 1 82 ? 4.520 -25.746 -4.464 1.00 55.62 82 GLU A C 1
ATOM 607 O O . GLU A 1 82 ? 3.655 -26.167 -3.695 1.00 55.62 82 GLU A O 1
ATOM 612 N N . GLY A 1 83 ? 5.798 -26.136 -4.361 1.00 64.88 83 GLY A N 1
ATOM 613 C CA . GLY A 1 83 ? 6.236 -27.174 -3.420 1.00 64.88 83 GLY A CA 1
ATOM 614 C C . GLY A 1 83 ? 5.949 -26.845 -1.947 1.00 64.88 83 GLY A C 1
ATOM 615 O O . GLY A 1 83 ? 5.526 -27.717 -1.186 1.00 64.88 83 GLY A O 1
ATOM 616 N N . LYS A 1 84 ? 6.103 -25.578 -1.533 1.00 62.22 84 LYS A N 1
ATOM 617 C CA . LYS A 1 84 ? 5.804 -25.149 -0.150 1.00 62.22 84 LYS A CA 1
ATOM 618 C C . LYS A 1 84 ? 4.303 -25.131 0.150 1.00 62.22 84 LYS A C 1
ATOM 620 O O . LYS A 1 84 ? 3.902 -25.425 1.279 1.00 62.22 84 LYS A O 1
ATOM 625 N N . LEU A 1 85 ? 3.471 -24.802 -0.840 1.00 61.00 85 LEU A N 1
ATOM 626 C CA . LEU A 1 85 ? 2.014 -24.842 -0.696 1.00 61.00 85 LEU A CA 1
ATOM 627 C C . LEU A 1 85 ? 1.497 -26.279 -0.578 1.00 61.00 85 LEU A C 1
ATOM 629 O O . LEU A 1 85 ? 0.634 -26.546 0.264 1.00 61.00 85 LEU A O 1
ATOM 633 N N . ASP A 1 86 ? 2.055 -27.206 -1.354 1.00 66.00 86 ASP A N 1
ATOM 634 C CA . ASP A 1 86 ? 1.711 -28.625 -1.255 1.00 66.00 86 ASP A CA 1
ATOM 635 C C . ASP A 1 86 ? 2.179 -29.243 0.069 1.00 66.00 86 ASP A C 1
ATOM 637 O O . ASP A 1 86 ? 1.431 -29.999 0.698 1.00 66.00 86 ASP A O 1
ATOM 641 N N . GLU A 1 87 ? 3.351 -28.853 0.581 1.00 72.81 87 GLU A N 1
ATOM 642 C CA . GLU A 1 87 ? 3.815 -29.298 1.900 1.00 72.81 87 GLU A CA 1
ATOM 643 C C . GLU A 1 87 ? 2.887 -28.814 3.030 1.00 72.81 87 GLU A C 1
ATOM 645 O O . GLU A 1 87 ? 2.569 -29.566 3.960 1.00 72.81 87 GLU A O 1
ATOM 650 N N . LE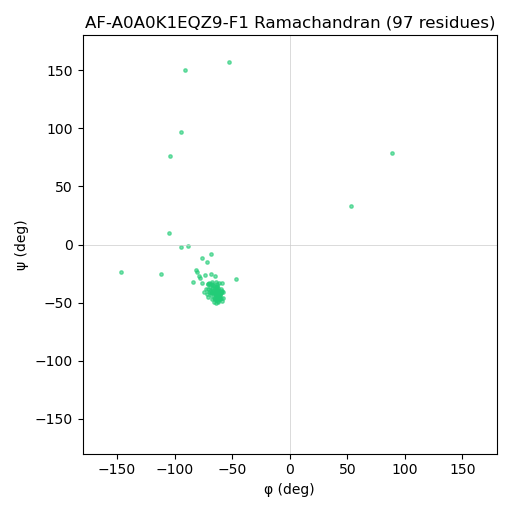U A 1 88 ? 2.402 -27.569 2.942 1.00 68.69 88 LEU A N 1
ATOM 651 C CA . LEU A 1 88 ? 1.461 -27.010 3.911 1.00 68.69 88 LEU A CA 1
ATOM 652 C C . LEU A 1 88 ? 0.121 -27.756 3.880 1.00 68.69 88 LEU A C 1
ATOM 654 O O . LEU A 1 88 ? -0.385 -28.149 4.937 1.00 68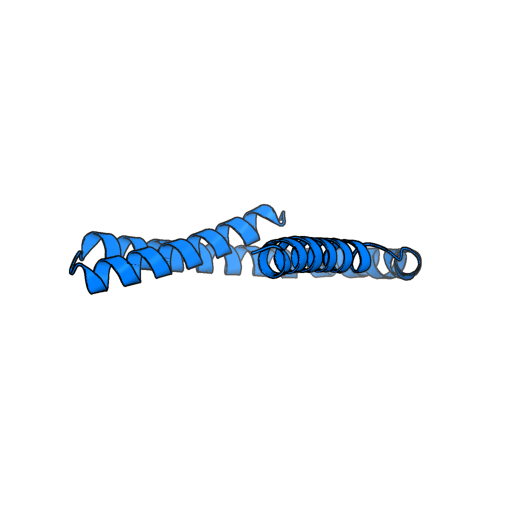.69 88 LEU A O 1
ATOM 658 N N . LYS A 1 89 ? -0.429 -28.000 2.682 1.00 69.50 89 LYS A N 1
ATOM 659 C CA . LYS A 1 89 ? -1.658 -28.789 2.514 1.00 69.50 89 LYS A CA 1
ATOM 660 C C . LYS A 1 89 ? -1.498 -30.187 3.106 1.00 69.50 89 LYS A C 1
ATOM 662 O O . LYS A 1 89 ? -2.347 -30.603 3.892 1.00 69.50 89 LYS A O 1
ATOM 667 N N . GLY A 1 90 ? -0.382 -30.865 2.831 1.00 78.19 90 GLY A N 1
ATOM 668 C CA . GLY A 1 90 ? -0.102 -32.197 3.370 1.00 78.19 90 GLY A CA 1
ATOM 669 C C . GLY A 1 90 ? -0.042 -32.237 4.903 1.00 78.19 90 GLY A C 1
ATOM 670 O O . GLY A 1 90 ? -0.587 -33.153 5.524 1.00 78.19 90 GLY A O 1
ATOM 671 N N . LYS A 1 91 ? 0.564 -31.228 5.544 1.00 77.69 91 LYS A N 1
ATOM 672 C CA . LYS A 1 91 ? 0.622 -31.133 7.017 1.00 77.69 91 LYS A CA 1
ATOM 673 C C . LYS A 1 91 ? -0.749 -30.878 7.644 1.00 77.69 91 LYS A C 1
ATOM 675 O O . LYS A 1 91 ? -1.060 -31.473 8.677 1.00 77.69 91 LYS A O 1
ATOM 680 N N . ILE A 1 92 ? -1.566 -30.020 7.034 1.00 72.38 92 ILE A N 1
ATOM 681 C CA . ILE A 1 92 ? -2.925 -29.729 7.514 1.00 72.38 92 ILE A CA 1
ATOM 682 C C . ILE A 1 92 ? -3.805 -30.974 7.381 1.00 72.38 92 ILE A C 1
ATOM 684 O O . ILE A 1 92 ? -4.465 -31.367 8.341 1.00 72.38 92 ILE A O 1
ATOM 688 N N . GLN A 1 93 ? -3.750 -31.643 6.230 1.00 69.81 93 GLN A N 1
ATOM 689 C CA . GLN A 1 93 ? -4.546 -32.837 5.962 1.00 69.81 93 GLN A CA 1
ATOM 690 C C . GLN A 1 93 ? -4.187 -33.990 6.915 1.00 69.81 93 GLN A C 1
ATOM 692 O O . GLN A 1 93 ? -5.083 -34.638 7.454 1.00 69.81 93 GLN A O 1
ATOM 697 N N . LYS A 1 94 ? -2.894 -34.186 7.223 1.00 68.81 94 LYS A N 1
ATOM 698 C CA . LYS A 1 94 ? -2.453 -35.168 8.230 1.00 68.81 94 LYS A CA 1
ATOM 699 C C . LYS A 1 94 ? -2.953 -34.858 9.641 1.00 68.81 94 LYS A C 1
ATOM 701 O O . LYS A 1 94 ? -3.268 -35.790 10.366 1.00 68.81 94 LYS A O 1
ATOM 706 N N . LYS A 1 95 ? -3.030 -33.585 10.044 1.00 67.06 95 LYS A N 1
ATOM 707 C CA . LYS A 1 95 ? -3.553 -33.210 11.371 1.00 67.06 95 LYS A CA 1
ATOM 708 C C . LYS A 1 95 ? -5.058 -33.430 11.494 1.00 67.06 95 LYS A C 1
ATOM 710 O O . LYS A 1 95 ? -5.498 -33.892 12.536 1.00 67.06 95 LYS A O 1
ATOM 715 N N . VAL A 1 96 ? -5.825 -33.111 10.453 1.00 69.62 96 VAL A N 1
ATOM 716 C CA . VAL A 1 96 ? -7.286 -33.296 10.454 1.00 69.62 96 VAL A CA 1
ATOM 717 C C . VAL A 1 96 ? -7.660 -34.776 10.391 1.00 69.62 96 VAL A C 1
ATOM 719 O O . VAL A 1 96 ? -8.630 -35.174 11.013 1.00 69.62 96 VAL A O 1
ATOM 722 N N . SER A 1 97 ? -6.877 -35.604 9.696 1.00 59.25 97 SER A N 1
ATOM 723 C CA . SER A 1 97 ? -7.140 -37.046 9.610 1.00 59.25 97 SER A CA 1
ATOM 724 C C . SER A 1 97 ? -6.761 -37.837 10.873 1.00 59.25 97 SER A C 1
ATOM 726 O O . SER A 1 97 ? -7.101 -39.013 10.955 1.00 59.25 97 SER A O 1
ATOM 728 N N . ASN A 1 98 ? -6.031 -37.226 11.814 1.00 58.59 98 ASN A N 1
ATOM 729 C CA . ASN A 1 98 ? -5.616 -37.829 13.088 1.00 58.59 98 ASN A CA 1
ATOM 730 C C . ASN A 1 98 ? -6.429 -37.304 14.294 1.00 58.59 98 ASN A C 1
ATOM 732 O O . ASN A 1 98 ? -6.034 -37.542 15.438 1.00 58.59 98 ASN A O 1
ATOM 736 N N . LEU A 1 99 ? -7.509 -36.562 14.028 1.00 55.53 99 LEU A N 1
ATOM 737 C CA . LEU A 1 99 ? -8.529 -36.088 14.970 1.00 55.53 99 LEU A CA 1
ATOM 738 C C . LEU A 1 99 ? -9.796 -36.929 14.787 1.00 55.53 99 LEU A C 1
ATOM 740 O O . LEU A 1 99 ? -10.429 -37.236 15.819 1.00 55.53 99 LEU A O 1
#

Solvent-accessible surface area (backbone atoms only — not comparable to full-atom values): 5372 Å² total; per-residue (Å²): 136,63,73,67,58,55,52,49,17,54,50,31,29,53,52,7,52,50,33,25,52,52,10,62,76,70,69,34,65,66,44,24,51,54,8,50,52,33,27,53,52,13,48,54,51,39,53,52,52,49,54,52,44,56,66,52,41,72,64,43,53,67,57,44,61,66,46,52,80,62,52,79,76,69,79,86,64,70,66,61,57,53,53,54,53,52,52,51,50,52,54,52,53,56,55,62,76,75,108

Mean predicted aligned error: 15.08 Å

Organism: Chondromyces crocatus (NCBI:txid52)